Protein AF-A0A968V861-F1 (afdb_monomer)

pLDDT: mean 95.91, std 4.9, range [59.53, 98.56]

Sequence (81 aa):
FTLVEMGAGTGQVAADLCAYFEQHYPQLFANLHYRIIEQAPALKIRQQQTLESWRDRLSLSWNSWAEIADHSLIGCCFPMN

Radius of gyration: 11.97 Å; Cα contacts (8 Å, |Δi|>4): 116; chains: 1; bounding box: 27×28×27 Å

Nearest PDB structures (foldseek):
  1zkd-assembly1_A  TM=8.587E-01  e=2.794E-04  Rhodopseudomonas palustris CGA009
  8aii-assembly1_A-2  TM=4.678E-01  e=4.974E-01  Enterococcus faecium
  6tex-assembly1_A  TM=5.831E-01  e=1.893E+00  Homo sapiens
  3mmx-assembly3_H  TM=4.702E-01  e=6.303E+00  Bacillus anthracis
  3mmx-assembly3_C  TM=4.471E-01  e=6.303E+00  Bacillus anthracis

Solvent-accessibl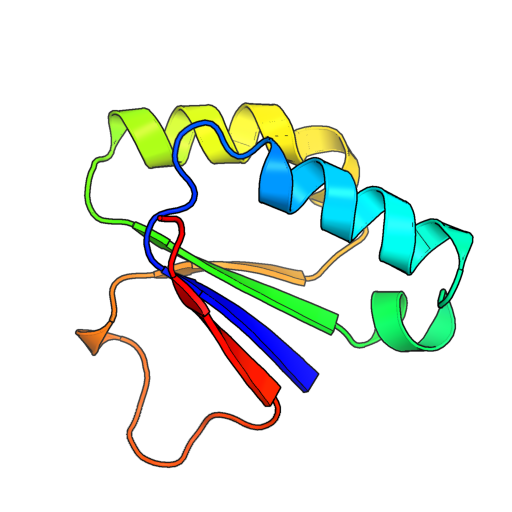e surface area (backbone atoms only — not comparable to full-atom values):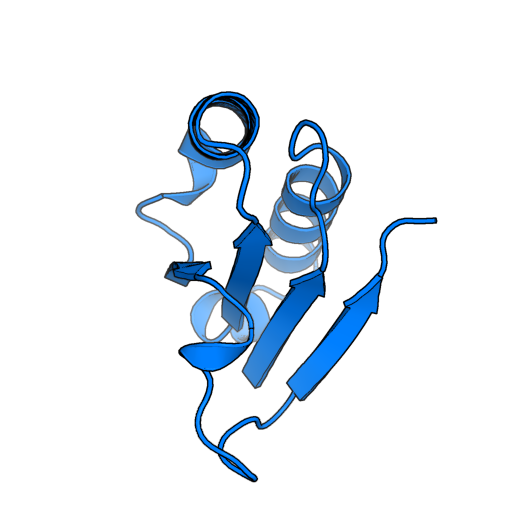 4615 Å² total; per-residue (Å²): 82,35,44,35,36,44,47,55,63,66,19,61,68,59,38,55,50,51,52,48,33,50,75,77,34,49,74,55,33,72,53,33,34,44,34,35,31,58,84,55,66,72,40,52,54,42,24,51,63,57,39,51,93,38,62,93,70,37,51,72,49,79,39,51,73,86,76,57,63,84,94,68,79,58,68,52,77,46,74,65,131

Secondary structure (DSSP, 8-state):
-EEEEE--TTSHHHHHHHHHHHHH-HHHHTT-EEEEE---HHHHHHHHHHTGGGTTTSEEEEE-GGGSPTT---EEEEE--

Structure (mmCIF, N/CA/C/O backbone):
data_AF-A0A968V861-F1
#
_entry.id   AF-A0A968V861-F1
#
loop_
_atom_site.group_PDB
_atom_site.id
_atom_site.type_symbol
_atom_site.label_atom_id
_atom_site.label_alt_id
_atom_site.label_comp_id
_atom_site.label_asym_id
_atom_site.label_entity_id
_atom_site.label_seq_id
_atom_site.pdbx_PDB_ins_code
_atom_site.Cartn_x
_atom_site.Cartn_y
_atom_site.Cartn_z
_atom_site.occupancy
_atom_site.B_iso_or_equiv
_atom_site.auth_seq_id
_atom_site.auth_comp_id
_atom_site.auth_asym_id
_atom_site.auth_atom_id
_atom_site.pdbx_PDB_model_num
ATOM 1 N N . PHE A 1 1 ? -8.458 -8.117 4.374 1.00 94.94 1 PHE A N 1
ATOM 2 C CA . PHE A 1 1 ? -8.955 -7.680 3.050 1.00 94.94 1 PHE A CA 1
ATOM 3 C C . PHE A 1 1 ? -7.855 -6.845 2.413 1.00 94.94 1 PHE A C 1
ATOM 5 O O . PHE A 1 1 ? -7.284 -6.019 3.120 1.00 94.94 1 PHE A O 1
ATOM 12 N N . THR A 1 2 ? -7.508 -7.074 1.146 1.00 97.25 2 THR A N 1
ATOM 13 C CA . THR A 1 2 ? -6.419 -6.346 0.471 1.00 97.25 2 THR A CA 1
ATOM 14 C C . THR A 1 2 ? -6.968 -5.426 -0.607 1.00 97.25 2 THR A C 1
ATOM 16 O O . THR A 1 2 ? -7.723 -5.863 -1.472 1.00 97.25 2 THR A O 1
ATOM 19 N N . LEU A 1 3 ? -6.569 -4.162 -0.569 1.00 97.31 3 LEU A N 1
ATOM 20 C CA . LEU A 1 3 ? -6.845 -3.210 -1.631 1.00 97.31 3 LEU A CA 1
ATOM 21 C C . LEU A 1 3 ? -5.568 -3.031 -2.454 1.00 97.31 3 LEU A C 1
ATOM 23 O O . LEU A 1 3 ? -4.559 -2.570 -1.927 1.00 97.31 3 LEU A O 1
ATOM 27 N N . VAL A 1 4 ? -5.600 -3.471 -3.712 1.00 97.62 4 VAL A N 1
ATOM 28 C CA . VAL A 1 4 ? -4.458 -3.425 -4.630 1.00 97.62 4 VAL A CA 1
ATOM 29 C C . VAL A 1 4 ? -4.661 -2.297 -5.637 1.00 97.62 4 VAL A C 1
ATOM 31 O O . VAL A 1 4 ? -5.561 -2.372 -6.474 1.00 97.62 4 VAL A O 1
ATOM 34 N N . GLU A 1 5 ? -3.812 -1.277 -5.574 1.00 97.62 5 GLU A N 1
ATOM 35 C CA . GLU A 1 5 ? -3.782 -0.174 -6.538 1.00 97.62 5 GLU A CA 1
ATOM 36 C C . GLU A 1 5 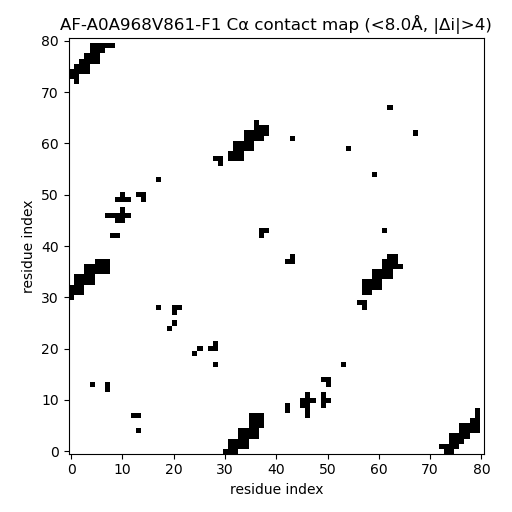? -2.666 -0.402 -7.558 1.00 97.62 5 GLU A C 1
ATOM 38 O O . GLU A 1 5 ? -1.491 -0.511 -7.199 1.00 97.62 5 GLU A O 1
ATOM 43 N N . MET A 1 6 ? -3.021 -0.490 -8.839 1.00 96.12 6 MET A N 1
ATOM 44 C CA . MET A 1 6 ? -2.063 -0.693 -9.925 1.00 96.12 6 MET A CA 1
ATOM 45 C C . MET A 1 6 ? -1.642 0.656 -10.509 1.00 96.12 6 MET A C 1
ATOM 47 O O . MET A 1 6 ? -2.408 1.271 -11.248 1.00 96.12 6 MET A O 1
ATOM 51 N N . GLY A 1 7 ? -0.421 1.093 -10.179 1.00 94.69 7 GLY A N 1
ATOM 52 C CA . GLY A 1 7 ? 0.145 2.373 -10.603 1.00 94.69 7 GLY A CA 1
ATOM 53 C C . GLY A 1 7 ? -0.439 3.566 -9.847 1.00 94.69 7 GLY A C 1
ATOM 54 O O . GLY A 1 7 ? -1.226 4.318 -10.404 1.00 94.69 7 GLY A O 1
ATOM 55 N N . ALA A 1 8 ? -0.009 3.789 -8.601 1.00 96.62 8 ALA A N 1
ATOM 56 C CA . ALA A 1 8 ? -0.569 4.827 -7.723 1.00 96.62 8 ALA A CA 1
ATOM 57 C C . ALA A 1 8 ? -0.101 6.269 -8.028 1.00 96.62 8 ALA A C 1
ATOM 59 O O . ALA A 1 8 ? -0.360 7.181 -7.241 1.00 96.62 8 ALA A O 1
ATOM 60 N N . GLY A 1 9 ? 0.602 6.513 -9.141 1.00 96.44 9 GLY A N 1
ATOM 61 C CA . GLY A 1 9 ? 1.063 7.850 -9.530 1.00 96.44 9 GLY A CA 1
ATOM 62 C C . GLY A 1 9 ? 1.815 8.554 -8.395 1.00 96.44 9 GLY A C 1
ATOM 63 O O . GLY A 1 9 ? 2.799 8.033 -7.872 1.00 96.44 9 GLY A O 1
ATOM 64 N N . THR A 1 10 ? 1.342 9.729 -7.975 1.00 97.31 10 THR A N 1
ATOM 65 C CA . THR A 1 10 ? 1.912 10.486 -6.843 1.00 97.31 10 THR A CA 1
ATOM 66 C C . THR A 1 10 ? 1.429 10.021 -5.460 1.00 97.31 10 THR A C 1
ATOM 68 O O . THR A 1 10 ? 1.926 10.527 -4.453 1.00 97.31 10 THR A O 1
ATOM 71 N N . GLY A 1 11 ? 0.491 9.073 -5.391 1.00 97.62 11 GLY A N 1
ATOM 72 C CA . GLY A 1 11 ? -0.097 8.532 -4.162 1.00 97.62 11 GLY A CA 1
ATOM 73 C C . GLY A 1 11 ? -1.320 9.289 -3.636 1.00 97.62 11 GLY A C 1
ATOM 74 O O . GLY A 1 11 ? -1.755 9.005 -2.526 1.00 97.62 11 GLY A O 1
ATOM 75 N N . GLN A 1 12 ? -1.875 10.252 -4.384 1.00 97.75 12 GLN A N 1
ATOM 76 C CA . GLN A 1 12 ? -2.978 11.084 -3.880 1.00 97.75 12 GLN A CA 1
ATOM 77 C C . GLN A 1 12 ? -4.279 10.292 -3.691 1.00 97.75 12 GLN A C 1
ATOM 79 O O . GLN A 1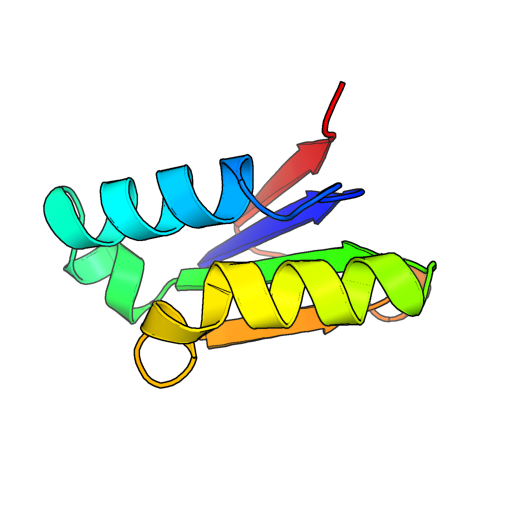 12 ? -4.896 10.393 -2.638 1.00 97.75 12 GLN A O 1
ATOM 84 N N . VAL A 1 13 ? -4.653 9.451 -4.663 1.00 97.06 13 VAL A N 1
ATOM 85 C CA . VAL A 1 13 ? -5.834 8.576 -4.539 1.00 97.06 13 VAL A CA 1
ATOM 86 C C . VAL A 1 13 ? -5.674 7.627 -3.353 1.00 97.06 13 VAL A C 1
ATOM 88 O O . VAL A 1 13 ? -6.597 7.480 -2.555 1.00 97.06 13 VAL A O 1
ATOM 91 N N . ALA A 1 14 ? -4.481 7.049 -3.180 1.00 97.75 14 ALA A N 1
ATOM 92 C CA . ALA A 1 14 ? -4.175 6.230 -2.015 1.00 97.75 14 ALA A CA 1
ATOM 93 C C . ALA A 1 14 ? -4.359 6.992 -0.697 1.00 97.75 14 ALA A C 1
ATOM 95 O O . ALA A 1 14 ? -4.970 6.459 0.227 1.00 97.75 14 ALA A O 1
ATOM 96 N N . ALA A 1 15 ? -3.883 8.237 -0.610 1.00 98.31 15 ALA A N 1
ATOM 97 C CA . ALA A 1 15 ? -4.034 9.063 0.586 1.00 98.31 15 ALA A CA 1
ATOM 98 C C . ALA A 1 15 ? -5.508 9.373 0.882 1.00 98.31 15 ALA A C 1
ATOM 100 O O . ALA A 1 15 ? -5.952 9.215 2.020 1.00 98.31 15 ALA A O 1
ATOM 101 N N . ASP A 1 16 ? -6.279 9.739 -0.144 1.00 98.12 16 ASP A N 1
ATOM 102 C CA . ASP A 1 16 ? -7.705 10.040 -0.013 1.00 98.12 16 ASP A CA 1
ATOM 103 C C . ASP A 1 16 ? -8.487 8.802 0.464 1.00 98.12 16 ASP A C 1
ATOM 105 O O . ASP A 1 16 ? -9.330 8.896 1.358 1.00 98.12 16 ASP A O 1
ATOM 109 N N . LEU A 1 17 ? -8.161 7.616 -0.065 1.00 97.44 17 LEU A N 1
ATOM 110 C CA . LEU A 1 17 ? -8.757 6.352 0.372 1.00 97.44 17 LEU A CA 1
ATOM 111 C C . LEU A 1 17 ? -8.338 5.973 1.797 1.00 97.44 17 LEU A C 1
ATOM 113 O O . LEU A 1 17 ? -9.187 5.534 2.574 1.00 97.44 17 LEU A O 1
ATOM 117 N N . CYS A 1 18 ? -7.069 6.165 2.171 1.00 97.94 18 CYS A N 1
ATOM 118 C CA . CYS A 1 18 ? -6.603 5.933 3.540 1.00 97.94 18 CYS A CA 1
ATOM 119 C C . CYS A 1 18 ? -7.378 6.804 4.535 1.00 97.94 18 CYS A C 1
ATOM 121 O O . CYS A 1 18 ? -7.930 6.274 5.500 1.00 97.94 18 CYS A O 1
ATOM 123 N N . ALA A 1 19 ? -7.493 8.108 4.261 1.00 98.31 19 ALA A N 1
ATOM 124 C CA . ALA A 1 19 ? -8.265 9.041 5.078 1.00 98.31 19 ALA A CA 1
ATOM 125 C C . ALA A 1 19 ? -9.747 8.640 5.164 1.00 98.31 19 ALA A C 1
ATOM 127 O O . ALA A 1 19 ? -10.329 8.611 6.249 1.00 98.31 19 ALA A O 1
ATOM 128 N N . TYR A 1 20 ? -10.351 8.277 4.030 1.00 98.38 20 TYR A N 1
ATOM 129 C CA . TYR A 1 20 ? -11.753 7.877 3.972 1.00 98.38 20 TYR A CA 1
ATOM 130 C C . TYR A 1 20 ? -12.035 6.617 4.802 1.00 98.38 20 TYR A C 1
ATOM 132 O O . TYR A 1 20 ? -12.975 6.595 5.600 1.00 98.38 20 TYR A O 1
ATOM 140 N N . PHE A 1 21 ? -11.219 5.568 4.660 1.00 97.62 21 PHE A N 1
ATOM 141 C CA . PHE A 1 21 ? -11.389 4.341 5.442 1.00 97.62 21 PHE A CA 1
ATOM 142 C C . PHE A 1 21 ? -11.133 4.566 6.927 1.00 97.62 21 PHE A C 1
ATOM 144 O O . PHE A 1 21 ? -11.882 4.044 7.750 1.00 97.62 21 PHE A O 1
ATOM 151 N N . GLU A 1 22 ? -10.118 5.353 7.274 1.00 97.69 22 GLU A N 1
ATOM 152 C CA . GLU A 1 22 ? -9.828 5.710 8.659 1.00 97.69 22 GLU A CA 1
ATOM 153 C C . GLU A 1 22 ? -11.024 6.413 9.319 1.00 97.69 22 GLU A C 1
ATOM 155 O O . GLU A 1 22 ? -11.430 6.043 10.421 1.00 97.69 22 GLU A O 1
ATOM 160 N N . GLN A 1 23 ? -11.619 7.388 8.626 1.00 98.38 23 GLN A N 1
ATOM 161 C CA . GLN A 1 23 ? -12.720 8.197 9.145 1.00 98.38 23 GLN A CA 1
ATOM 162 C C . GLN A 1 23 ? -14.051 7.436 9.200 1.00 98.38 23 GLN A C 1
ATOM 164 O O . GLN A 1 23 ? -14.801 7.570 10.167 1.00 98.38 23 GLN A O 1
ATOM 169 N N . HIS A 1 24 ? -14.378 6.672 8.157 1.00 98.50 24 HIS A N 1
ATOM 170 C CA . HIS A 1 24 ? -15.722 6.112 7.983 1.00 98.50 24 HIS A CA 1
ATOM 171 C C . HIS A 1 24 ? -15.817 4.620 8.312 1.00 98.50 24 HIS A C 1
ATOM 173 O O . HIS A 1 24 ? -16.898 4.138 8.650 1.00 98.50 24 HIS A O 1
ATOM 179 N N . TYR A 1 25 ? -14.704 3.887 8.250 1.00 97.62 25 TYR A N 1
ATOM 180 C CA . TYR A 1 25 ? -14.671 2.434 8.427 1.00 97.62 25 TYR A CA 1
ATOM 181 C C . TYR A 1 25 ? -13.474 1.980 9.283 1.00 97.62 25 TYR A C 1
ATOM 183 O O . TYR A 1 25 ? -12.697 1.129 8.844 1.00 97.62 25 TYR A O 1
ATOM 191 N N . PRO A 1 26 ? -13.321 2.468 10.529 1.00 97.12 26 PRO A N 1
ATOM 192 C CA . PRO A 1 26 ? -12.121 2.237 11.340 1.00 97.12 26 PRO A CA 1
ATOM 193 C C . PRO A 1 26 ? -11.825 0.751 11.610 1.00 97.12 26 PRO A C 1
ATOM 195 O O . PRO A 1 26 ? -10.664 0.351 11.676 1.00 97.12 26 PRO A O 1
ATOM 198 N N . GLN A 1 27 ? -12.857 -0.098 11.715 1.00 97.38 27 GLN A N 1
ATOM 199 C CA . GLN A 1 27 ? -12.669 -1.549 11.860 1.00 97.38 27 GLN A CA 1
ATOM 200 C C . GLN A 1 27 ? -12.097 -2.195 10.592 1.00 97.38 27 GLN A C 1
ATOM 202 O O . GLN A 1 27 ? -11.248 -3.083 10.684 1.00 97.38 27 GLN A O 1
ATOM 207 N N . LEU A 1 28 ? -12.547 -1.755 9.410 1.00 95.75 28 LEU A N 1
ATOM 208 C CA . LEU A 1 28 ? -11.978 -2.208 8.142 1.00 95.75 28 LEU A CA 1
ATOM 209 C C . LEU A 1 28 ? -10.556 -1.679 7.998 1.00 95.75 28 LEU A C 1
ATOM 211 O O . LEU A 1 28 ? -9.670 -2.463 7.691 1.00 95.75 28 LEU A O 1
ATOM 215 N N . PHE A 1 29 ? -10.337 -0.391 8.270 1.00 97.81 29 PHE A N 1
ATOM 216 C CA . PHE A 1 29 ? -9.029 0.255 8.210 1.00 97.81 29 PHE A CA 1
ATOM 217 C C . PHE A 1 29 ? -7.977 -0.501 9.037 1.00 97.81 29 PHE A C 1
ATOM 219 O O . PHE A 1 29 ? -6.912 -0.823 8.521 1.00 97.81 29 PHE A O 1
ATOM 226 N N . ALA A 1 30 ? -8.311 -0.900 10.270 1.00 96.88 30 ALA A N 1
ATOM 227 C CA . ALA A 1 30 ? -7.417 -1.675 11.135 1.00 96.88 30 ALA A CA 1
ATOM 228 C C . ALA A 1 30 ? -7.035 -3.065 10.579 1.00 96.88 30 ALA A C 1
ATOM 230 O O . ALA A 1 30 ? -6.033 -3.639 10.996 1.00 96.88 30 ALA A O 1
ATOM 231 N N . ASN A 1 31 ? -7.823 -3.617 9.649 1.00 96.56 31 ASN A N 1
ATOM 232 C CA . ASN A 1 31 ? -7.610 -4.930 9.025 1.00 96.56 31 ASN A CA 1
ATOM 233 C C . ASN A 1 31 ? -7.321 -4.833 7.513 1.00 96.56 31 ASN A C 1
ATOM 235 O O . ASN A 1 31 ? -7.309 -5.850 6.802 1.00 96.56 31 ASN A O 1
ATOM 239 N N . LEU A 1 32 ? -7.147 -3.611 7.005 1.00 97.38 32 LEU A N 1
ATOM 240 C CA . LEU A 1 32 ? -6.894 -3.332 5.604 1.00 97.38 32 LEU A CA 1
ATOM 241 C C . LEU A 1 32 ? -5.397 -3.465 5.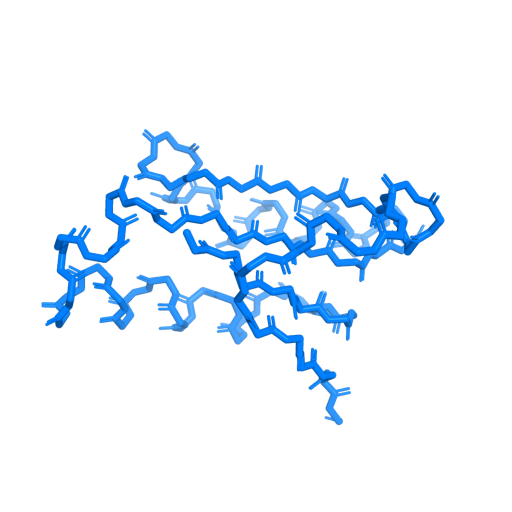339 1.00 97.38 32 LEU A C 1
ATOM 243 O O . LEU A 1 32 ? -4.564 -2.898 6.042 1.00 97.38 32 LEU A O 1
ATOM 247 N N . HIS A 1 33 ? -5.069 -4.193 4.280 1.00 97.88 33 HIS A N 1
ATOM 248 C CA . HIS A 1 33 ? -3.748 -4.133 3.676 1.00 97.88 33 HIS A CA 1
ATOM 249 C C . HIS A 1 33 ? -3.866 -3.367 2.364 1.00 97.88 33 HIS A C 1
ATOM 251 O O . HIS A 1 33 ? -4.516 -3.839 1.430 1.00 97.88 33 HIS A O 1
ATOM 257 N N . TYR A 1 34 ? -3.257 -2.191 2.302 1.00 97.94 34 TYR A N 1
ATOM 258 C CA . TYR A 1 34 ? -3.182 -1.396 1.087 1.00 97.94 34 TYR A CA 1
ATOM 259 C C . TYR A 1 34 ? -1.867 -1.717 0.372 1.00 97.94 34 TYR A C 1
ATOM 261 O O . TYR A 1 34 ? -0.777 -1.486 0.898 1.00 97.94 34 TYR A O 1
ATOM 269 N N . ARG A 1 35 ? -1.962 -2.290 -0.824 1.00 97.81 35 ARG A N 1
ATOM 270 C CA . ARG A 1 35 ? -0.813 -2.710 -1.627 1.00 97.81 35 ARG A CA 1
ATOM 271 C C . ARG A 1 35 ? -0.762 -1.896 -2.911 1.00 97.81 35 ARG A C 1
ATOM 273 O O . ARG A 1 35 ? -1.703 -1.920 -3.694 1.00 97.81 35 ARG A O 1
ATOM 280 N N . ILE A 1 36 ? 0.355 -1.228 -3.154 1.00 98.00 36 ILE A N 1
ATOM 281 C CA . ILE A 1 36 ? 0.603 -0.480 -4.384 1.00 98.00 36 ILE A CA 1
ATOM 282 C C . ILE A 1 36 ? 1.495 -1.313 -5.302 1.00 98.00 36 ILE A C 1
ATOM 284 O O . ILE A 1 36 ? 2.569 -1.769 -4.900 1.00 98.00 36 ILE A O 1
ATOM 288 N N . ILE A 1 37 ? 1.062 -1.488 -6.550 1.00 97.69 37 ILE A N 1
ATOM 289 C CA . ILE A 1 37 ? 1.877 -2.075 -7.610 1.00 97.69 37 ILE A CA 1
ATOM 290 C C . ILE A 1 37 ? 2.565 -0.959 -8.381 1.00 97.69 37 ILE A C 1
ATOM 292 O O . ILE A 1 37 ? 1.917 -0.192 -9.086 1.00 97.69 37 ILE A O 1
ATOM 296 N N . GLU A 1 38 ? 3.883 -0.870 -8.232 1.00 97.25 38 GLU A N 1
ATOM 297 C CA . GLU A 1 38 ? 4.706 0.182 -8.827 1.00 97.25 38 GLU A CA 1
ATOM 298 C C . GLU A 1 38 ? 6.072 -0.388 -9.215 1.00 97.25 38 GLU A C 1
ATOM 300 O O . GLU A 1 38 ? 6.642 -1.209 -8.494 1.00 97.25 38 GLU A O 1
ATOM 305 N N . GLN A 1 39 ? 6.629 0.071 -10.333 1.00 95.25 39 GLN A N 1
ATOM 306 C CA . GLN A 1 39 ? 7.961 -0.322 -10.800 1.00 95.25 39 GLN A CA 1
ATOM 307 C C . GLN A 1 39 ? 8.939 0.855 -10.808 1.00 95.25 39 GLN A C 1
ATOM 309 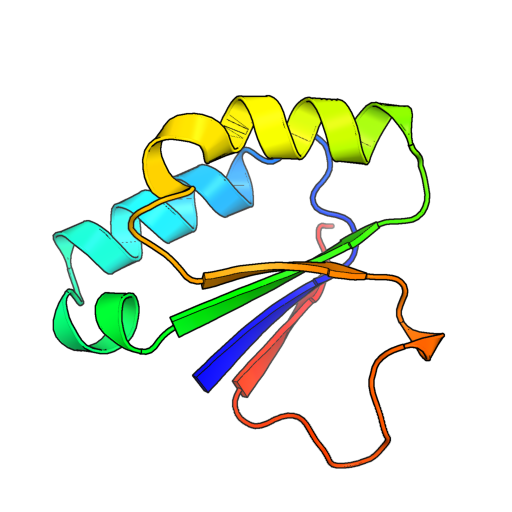O O . GLN A 1 39 ? 10.133 0.643 -10.610 1.00 95.25 39 GLN A O 1
ATOM 314 N N . ALA A 1 40 ? 8.460 2.091 -10.972 1.00 96.56 40 ALA A N 1
ATOM 315 C CA . ALA A 1 40 ? 9.302 3.277 -11.028 1.00 96.56 40 ALA A CA 1
ATOM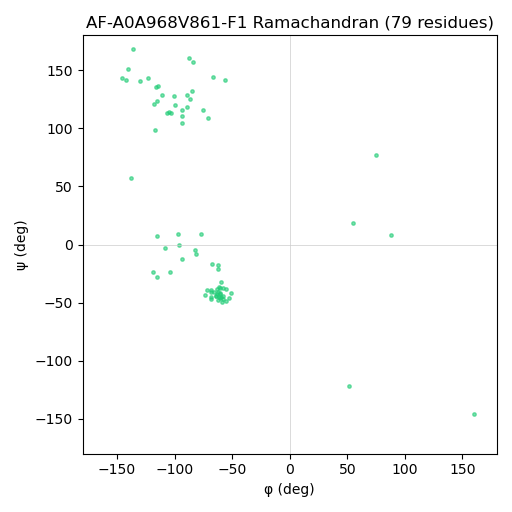 316 C C . ALA A 1 40 ? 9.805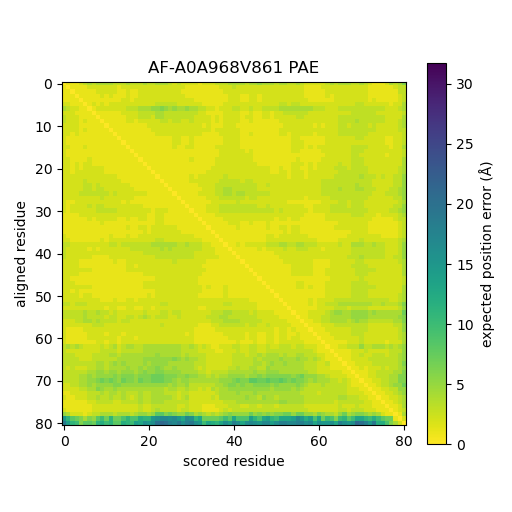 3.667 -9.621 1.00 96.56 40 ALA A C 1
ATOM 318 O O . ALA A 1 40 ? 9.005 4.082 -8.777 1.00 96.56 40 ALA A O 1
ATOM 319 N N . PRO A 1 41 ? 11.125 3.620 -9.344 1.00 96.56 41 PRO A N 1
ATOM 320 C CA . PRO A 1 41 ? 11.654 3.916 -8.009 1.00 96.56 41 PRO A CA 1
ATOM 321 C C . PRO A 1 41 ? 11.333 5.337 -7.529 1.00 96.56 41 PRO A C 1
ATOM 323 O O . PRO A 1 41 ? 11.012 5.540 -6.361 1.00 96.56 41 PRO A O 1
ATOM 326 N N . ALA A 1 42 ? 11.361 6.314 -8.441 1.00 97.88 42 ALA A N 1
ATOM 327 C CA . ALA A 1 42 ? 11.025 7.701 -8.127 1.00 97.88 42 ALA A CA 1
ATOM 328 C C . ALA A 1 42 ? 9.561 7.858 -7.675 1.00 97.88 42 ALA A C 1
ATOM 330 O O . ALA A 1 42 ? 9.287 8.606 -6.736 1.00 97.88 42 ALA A O 1
ATOM 331 N N . LEU A 1 43 ? 8.630 7.119 -8.293 1.00 98.00 43 LEU A N 1
ATOM 332 C CA . LEU A 1 43 ? 7.224 7.128 -7.888 1.00 98.00 43 LEU A CA 1
ATOM 333 C C . LEU A 1 43 ? 7.019 6.398 -6.560 1.00 98.00 43 LEU A C 1
ATOM 335 O O . LEU A 1 43 ? 6.306 6.925 -5.714 1.00 98.00 43 LEU A O 1
ATOM 339 N N . LYS A 1 44 ? 7.714 5.277 -6.309 1.00 98.00 44 LYS A N 1
ATOM 340 C CA . LYS A 1 44 ? 7.682 4.607 -4.991 1.00 98.00 44 LYS A CA 1
ATOM 341 C C . LYS A 1 44 ? 8.070 5.558 -3.863 1.00 98.00 44 LYS A C 1
ATOM 343 O O . LYS A 1 44 ? 7.347 5.661 -2.877 1.00 98.00 44 LYS A O 1
ATOM 348 N N . ILE A 1 45 ? 9.177 6.289 -4.023 1.00 98.31 45 ILE A N 1
ATOM 349 C CA . ILE A 1 45 ? 9.634 7.273 -3.028 1.00 98.31 45 ILE A CA 1
ATOM 350 C C . ILE A 1 45 ? 8.573 8.358 -2.828 1.00 98.31 45 ILE A C 1
ATOM 352 O O . ILE A 1 45 ? 8.239 8.693 -1.692 1.00 98.31 45 ILE A O 1
ATOM 356 N N . ARG A 1 46 ? 8.006 8.887 -3.921 1.00 98.44 46 ARG A N 1
ATOM 357 C CA . ARG A 1 46 ? 6.958 9.910 -3.843 1.00 98.44 46 ARG A CA 1
ATOM 358 C C . ARG A 1 46 ? 5.710 9.399 -3.120 1.00 98.44 46 ARG A C 1
ATOM 360 O O . ARG A 1 46 ? 5.200 10.096 -2.255 1.00 98.44 46 ARG A O 1
ATOM 367 N N . GLN A 1 47 ? 5.248 8.193 -3.436 1.00 98.50 47 GLN A N 1
ATOM 368 C CA . GLN A 1 47 ? 4.084 7.563 -2.807 1.00 98.50 47 GLN A CA 1
ATOM 369 C C . GLN A 1 47 ? 4.321 7.326 -1.311 1.00 98.50 47 GLN A C 1
ATOM 371 O O . GLN A 1 47 ? 3.448 7.621 -0.503 1.00 98.50 47 GLN A O 1
ATOM 376 N N . GLN A 1 48 ? 5.512 6.855 -0.927 1.00 98.25 48 GLN A N 1
ATOM 377 C CA . GLN A 1 48 ? 5.890 6.676 0.478 1.00 98.25 48 GLN A CA 1
ATOM 378 C C . GLN A 1 48 ? 5.867 7.996 1.252 1.00 98.25 48 GLN A C 1
ATOM 380 O O . GLN A 1 48 ? 5.358 8.031 2.364 1.00 98.25 48 GLN A O 1
ATOM 385 N N . GLN A 1 49 ? 6.361 9.087 0.656 1.00 98.50 49 GLN A N 1
ATOM 386 C CA . GLN A 1 49 ? 6.276 10.423 1.258 1.00 98.50 49 GLN A CA 1
ATOM 387 C C . GLN A 1 49 ? 4.826 10.897 1.400 1.00 98.50 49 GLN A C 1
ATOM 389 O O . GLN A 1 49 ? 4.456 11.431 2.440 1.00 98.50 49 GLN A O 1
ATOM 394 N N . THR A 1 50 ? 4.003 10.699 0.367 1.00 98.56 50 THR A N 1
ATOM 395 C CA . THR A 1 50 ? 2.577 11.059 0.389 1.00 98.56 50 THR A CA 1
ATOM 396 C C . THR A 1 50 ? 1.810 10.293 1.473 1.00 98.56 50 THR A C 1
ATOM 398 O O . THR A 1 50 ? 0.921 10.854 2.106 1.00 98.56 50 THR A O 1
ATOM 401 N N . LEU A 1 51 ? 2.164 9.027 1.711 1.00 98.44 51 LEU A N 1
ATOM 402 C CA . LEU A 1 51 ? 1.465 8.131 2.638 1.00 98.44 51 LEU A CA 1
ATOM 403 C C . LEU A 1 51 ? 2.102 8.048 4.033 1.00 98.44 51 LEU A C 1
ATOM 405 O O . LEU A 1 51 ? 1.683 7.227 4.850 1.00 98.44 51 LEU A O 1
ATOM 409 N N . GLU A 1 52 ? 3.084 8.901 4.329 1.00 97.94 52 GLU A N 1
ATOM 410 C CA . GLU A 1 52 ? 3.877 8.829 5.561 1.00 97.94 52 GLU A CA 1
ATOM 411 C C . GLU A 1 52 ? 3.008 8.859 6.828 1.00 97.94 52 GLU A C 1
ATOM 413 O O . GLU A 1 52 ? 3.252 8.107 7.767 1.00 97.94 52 GLU A O 1
ATOM 418 N N . SER A 1 53 ? 1.932 9.652 6.831 1.00 97.44 53 SER A N 1
ATOM 419 C CA . SER A 1 53 ? 1.011 9.780 7.970 1.00 97.44 53 SER A CA 1
ATOM 420 C C . SER A 1 53 ? 0.282 8.484 8.356 1.00 97.44 53 SER A C 1
ATOM 422 O O . SER A 1 53 ? -0.237 8.390 9.470 1.00 97.44 53 SER A O 1
ATOM 424 N N . TRP A 1 54 ? 0.242 7.485 7.469 1.00 98.06 54 TRP A N 1
ATOM 425 C CA . TRP A 1 54 ? -0.393 6.186 7.717 1.00 98.06 54 TRP A CA 1
ATOM 426 C C . TRP A 1 54 ? 0.599 5.038 7.896 1.00 98.06 54 TRP A C 1
ATOM 428 O O . TRP A 1 54 ? 0.162 3.933 8.213 1.00 98.06 54 TRP A O 1
ATOM 438 N N . ARG A 1 55 ? 1.911 5.281 7.755 1.00 94.69 55 ARG A N 1
ATOM 439 C CA . ARG A 1 55 ? 2.960 4.246 7.786 1.00 94.69 55 ARG A CA 1
ATOM 440 C C . ARG A 1 55 ? 2.867 3.317 9.001 1.00 94.69 55 ARG A C 1
ATOM 442 O O . ARG A 1 55 ? 2.991 2.108 8.844 1.00 94.69 55 ARG A O 1
ATOM 449 N N . ASP A 1 56 ? 2.592 3.874 10.179 1.00 95.69 56 ASP A N 1
ATOM 450 C CA . ASP A 1 56 ? 2.519 3.117 11.439 1.00 95.69 56 ASP A CA 1
ATOM 451 C C . ASP A 1 56 ? 1.090 2.699 11.826 1.00 95.69 56 ASP A C 1
ATOM 453 O O . ASP A 1 56 ? 0.863 2.100 12.877 1.00 95.69 56 ASP A O 1
ATOM 457 N N . ARG A 1 57 ? 0.097 3.055 11.006 1.00 95.88 57 ARG A N 1
ATOM 458 C CA . ARG A 1 57 ? -1.333 2.949 11.339 1.00 95.88 57 ARG A CA 1
ATOM 459 C C . ARG A 1 57 ? -2.089 2.017 10.402 1.00 95.88 57 ARG A C 1
ATOM 461 O O . ARG A 1 57 ? -3.134 1.495 10.779 1.00 95.88 57 ARG A O 1
ATOM 468 N N . LEU A 1 58 ? -1.566 1.830 9.196 1.00 97.31 58 LEU A N 1
ATOM 469 C CA . LEU A 1 58 ? -2.125 1.011 8.136 1.00 97.31 58 LEU A CA 1
ATOM 470 C C . LEU A 1 58 ? -1.043 0.077 7.599 1.00 97.31 58 LEU A C 1
ATOM 472 O O . LEU A 1 58 ? 0.104 0.476 7.413 1.00 97.31 58 LEU A O 1
ATOM 476 N N . SER A 1 59 ? -1.414 -1.165 7.294 1.00 97.62 59 SER A N 1
ATOM 477 C CA . SER A 1 59 ? -0.511 -2.066 6.584 1.00 97.62 59 SER A CA 1
ATOM 478 C C . SER A 1 59 ? -0.366 -1.591 5.136 1.00 97.62 59 SER A C 1
ATOM 480 O O . SER A 1 59 ? -1.313 -1.686 4.353 1.00 97.62 59 SER A O 1
ATOM 482 N N . LEU A 1 60 ? 0.813 -1.059 4.798 1.00 97.88 60 LEU A N 1
ATOM 483 C CA . LEU A 1 60 ? 1.169 -0.549 3.472 1.00 97.88 60 LEU A CA 1
ATOM 484 C C . LEU A 1 60 ? 2.301 -1.383 2.862 1.00 97.88 60 LEU A C 1
ATOM 486 O O . LEU A 1 60 ? 3.298 -1.664 3.528 1.00 97.88 60 LEU A O 1
ATOM 490 N N . SER A 1 61 ? 2.184 -1.745 1.583 1.00 97.44 61 SER A N 1
ATOM 491 C CA . SER A 1 61 ? 3.274 -2.391 0.839 1.00 97.44 61 SER A CA 1
ATOM 492 C C . SER A 1 61 ? 3.389 -1.894 -0.598 1.00 97.44 61 SER A C 1
ATOM 494 O O . SER A 1 61 ? 2.403 -1.511 -1.225 1.00 97.44 61 SER A O 1
ATOM 496 N N . TRP A 1 62 ? 4.614 -1.932 -1.123 1.00 97.62 62 TRP A N 1
ATOM 497 C CA . TRP A 1 62 ? 4.922 -1.678 -2.527 1.00 97.62 62 TRP A CA 1
ATOM 498 C C . TRP A 1 62 ? 5.528 -2.937 -3.125 1.00 97.62 62 TRP A C 1
ATOM 500 O O . TRP A 1 62 ? 6.577 -3.386 -2.666 1.00 97.62 62 TRP A O 1
ATOM 510 N N . ASN A 1 63 ? 4.899 -3.477 -4.161 1.00 95.38 63 ASN A N 1
ATOM 511 C CA . ASN A 1 63 ? 5.343 -4.694 -4.835 1.00 95.38 63 ASN A CA 1
ATOM 512 C C . ASN A 1 63 ? 5.261 -4.526 -6.356 1.00 95.38 63 ASN A C 1
ATOM 514 O O . ASN A 1 63 ? 4.677 -3.577 -6.871 1.00 95.38 63 ASN A O 1
ATOM 518 N N . SER A 1 64 ? 5.848 -5.456 -7.092 1.00 94.75 64 SER A N 1
ATOM 519 C CA . SER A 1 64 ? 5.512 -5.722 -8.485 1.00 94.75 64 SER A CA 1
ATOM 520 C C . SER A 1 64 ? 4.364 -6.730 -8.567 1.00 94.75 64 SER A C 1
ATOM 522 O O . SER A 1 64 ? 4.103 -7.482 -7.627 1.00 94.75 64 SER A O 1
ATOM 524 N N . TRP A 1 65 ? 3.680 -6.775 -9.712 1.00 91.75 65 TRP A N 1
ATOM 525 C CA . TRP A 1 65 ? 2.592 -7.733 -9.929 1.00 91.75 65 TRP A CA 1
ATOM 526 C C . TRP A 1 65 ? 3.055 -9.189 -9.771 1.00 91.75 65 TRP A C 1
ATOM 528 O O . TRP A 1 65 ? 2.348 -10.005 -9.192 1.00 91.75 65 TRP A O 1
ATOM 538 N N . ALA A 1 66 ? 4.275 -9.496 -10.222 1.00 93.25 66 ALA A N 1
ATOM 539 C CA . ALA A 1 66 ? 4.849 -10.840 -10.175 1.00 93.25 66 ALA A CA 1
ATOM 540 C C . ALA A 1 66 ? 5.142 -11.349 -8.750 1.00 93.25 66 ALA A C 1
ATOM 542 O O . ALA A 1 66 ? 5.327 -12.546 -8.557 1.00 93.25 66 ALA A O 1
ATOM 543 N N . GLU A 1 67 ? 5.191 -10.464 -7.749 1.00 93.50 67 GLU A N 1
ATOM 544 C CA . GLU A 1 67 ? 5.373 -10.846 -6.341 1.00 93.50 67 GLU A CA 1
ATOM 545 C C . GLU A 1 67 ? 4.064 -11.295 -5.671 1.00 93.50 67 GLU A C 1
ATOM 547 O O . GLU A 1 67 ? 4.079 -11.772 -4.535 1.00 93.50 67 GLU A O 1
ATOM 552 N N . ILE A 1 68 ? 2.919 -11.145 -6.344 1.00 91.94 68 ILE A N 1
ATOM 553 C CA . ILE A 1 68 ? 1.633 -11.631 -5.848 1.00 91.94 68 ILE A CA 1
ATOM 554 C C . ILE A 1 68 ? 1.440 -13.070 -6.328 1.00 91.94 68 ILE A C 1
ATOM 556 O O . ILE A 1 68 ? 1.357 -13.326 -7.524 1.00 91.94 68 ILE A O 1
ATOM 560 N N . ALA A 1 69 ? 1.326 -14.006 -5.385 1.00 93.50 69 ALA A N 1
ATOM 561 C CA . ALA A 1 69 ? 1.027 -15.398 -5.703 1.00 93.50 69 ALA A CA 1
ATOM 562 C C . ALA A 1 69 ? -0.390 -15.557 -6.279 1.00 93.50 69 ALA A C 1
ATOM 564 O O . ALA A 1 69 ? -1.339 -14.903 -5.825 1.00 93.50 69 ALA A O 1
ATOM 565 N N . ASP A 1 70 ? -0.548 -16.480 -7.223 1.00 92.88 70 ASP A N 1
ATOM 566 C CA . ASP A 1 70 ? -1.846 -16.803 -7.811 1.00 92.88 70 ASP A CA 1
ATOM 567 C C . ASP A 1 70 ? -2.861 -17.218 -6.741 1.00 92.88 70 ASP A C 1
ATOM 569 O O . ASP A 1 70 ? -2.534 -17.886 -5.759 1.00 92.88 70 ASP A O 1
ATOM 573 N N . HIS A 1 71 ? -4.113 -16.792 -6.930 1.00 90.81 71 HIS A N 1
ATOM 574 C CA . HIS A 1 71 ? -5.242 -17.094 -6.039 1.00 90.81 71 HIS A CA 1
ATOM 575 C C . HIS A 1 71 ? -5.034 -16.722 -4.552 1.00 90.81 71 HIS A C 1
ATOM 577 O O . HIS A 1 71 ? -5.762 -17.210 -3.691 1.00 90.81 71 HIS A O 1
ATOM 583 N N . SER A 1 72 ? -4.073 -15.844 -4.233 1.00 91.94 72 SER A N 1
ATOM 584 C CA . SER A 1 72 ? -3.747 -15.464 -2.846 1.00 91.94 72 SER A CA 1
ATOM 585 C C . SER A 1 72 ? -4.473 -14.212 -2.334 1.00 91.94 72 SER A C 1
ATOM 587 O O . SER A 1 72 ? -4.443 -13.922 -1.137 1.00 91.94 72 SER A O 1
ATOM 589 N N . LEU A 1 73 ? -5.119 -13.450 -3.222 1.00 93.44 73 LEU A N 1
ATOM 590 C CA . LEU A 1 73 ? -5.776 -12.192 -2.871 1.00 93.44 73 LEU A CA 1
ATOM 591 C C . LEU A 1 73 ? -7.231 -12.402 -2.447 1.00 93.44 73 LEU A C 1
ATOM 593 O O . LEU A 1 73 ? -8.041 -12.951 -3.190 1.00 93.44 73 LEU A O 1
ATOM 597 N N . ILE A 1 74 ? -7.577 -11.848 -1.285 1.00 95.44 74 ILE A N 1
ATOM 598 C CA . ILE A 1 74 ? -8.960 -11.646 -0.844 1.00 95.44 74 ILE A CA 1
ATOM 599 C C . ILE A 1 74 ? -9.183 -10.138 -0.709 1.00 95.44 74 ILE A C 1
ATOM 601 O O . ILE A 1 74 ? -8.796 -9.523 0.294 1.00 95.44 74 ILE A O 1
ATOM 605 N N . GLY A 1 75 ? -9.784 -9.534 -1.734 1.00 94.69 75 GLY A N 1
ATOM 606 C CA . GLY A 1 75 ? -10.072 -8.104 -1.777 1.00 94.69 75 GLY A CA 1
ATOM 607 C C . GLY A 1 75 ? -10.310 -7.580 -3.191 1.00 94.69 75 GLY A C 1
ATOM 608 O O . GLY A 1 75 ? -10.861 -8.297 -4.022 1.00 94.69 75 GLY A O 1
ATOM 609 N N . CYS A 1 76 ? -9.903 -6.338 -3.456 1.00 95.12 76 CYS A N 1
ATOM 610 C CA . CYS A 1 76 ? -10.165 -5.648 -4.721 1.00 95.12 76 CYS A CA 1
ATOM 611 C C . CYS A 1 76 ? -8.866 -5.187 -5.386 1.00 95.12 76 CYS A C 1
ATOM 613 O O . CYS A 1 76 ? -7.952 -4.724 -4.706 1.00 95.12 76 CYS A O 1
ATOM 615 N N . CYS A 1 77 ? -8.821 -5.257 -6.717 1.00 95.69 77 CYS A N 1
ATOM 616 C CA . CYS A 1 77 ? -7.771 -4.655 -7.538 1.00 95.69 77 CYS A CA 1
ATOM 617 C C . CYS A 1 77 ? -8.385 -3.544 -8.387 1.00 95.69 77 CYS A C 1
ATOM 619 O O . CYS A 1 77 ? -9.448 -3.752 -8.974 1.00 95.69 77 CYS A O 1
ATOM 621 N N . PHE A 1 78 ? -7.724 -2.396 -8.484 1.00 95.94 78 PHE A N 1
ATOM 622 C CA . PHE A 1 78 ? -8.171 -1.306 -9.347 1.00 95.94 78 PHE A CA 1
ATOM 623 C C . PHE A 1 78 ? -6.978 -0.601 -10.013 1.00 95.94 78 PHE A C 1
ATOM 625 O O . PHE A 1 78 ? -5.917 -0.475 -9.393 1.00 95.94 78 PHE A O 1
ATOM 632 N N . PRO A 1 79 ? -7.108 -0.194 -11.288 1.00 91.31 79 PRO A N 1
ATOM 633 C CA . PRO A 1 79 ? -6.111 0.635 -11.952 1.00 91.31 79 PRO A CA 1
ATOM 634 C C . PRO A 1 79 ? -6.334 2.117 -11.633 1.00 91.31 79 PRO A C 1
ATOM 636 O O . PRO A 1 79 ? -7.461 2.530 -11.346 1.00 91.31 79 PRO A O 1
ATOM 639 N N . MET A 1 80 ? -5.283 2.926 -11.763 1.00 78.88 80 MET A N 1
ATOM 640 C CA . MET A 1 80 ? -5.458 4.358 -12.000 1.00 78.88 80 MET A CA 1
ATOM 641 C C . MET A 1 80 ? -5.586 4.586 -13.516 1.00 78.88 80 MET A C 1
ATOM 643 O O . MET A 1 80 ? -4.735 4.118 -14.275 1.00 78.88 80 MET A O 1
ATOM 647 N N . ASN A 1 81 ? -6.668 5.241 -13.948 1.00 59.53 81 ASN A N 1
ATOM 648 C CA . ASN A 1 81 ? -6.859 5.685 -15.336 1.00 59.53 81 ASN A CA 1
ATOM 649 C C . ASN A 1 81 ? -6.251 7.070 -15.557 1.00 59.53 81 ASN A C 1
ATOM 651 O O . ASN A 1 81 ? -6.387 7.910 -14.638 1.00 59.53 81 ASN A O 1
#

Foldseek 3Di:
DEEEEECCQLQPVVLVVLVCCVVPPVVCQQVYAYEYADDDPVSVVSNCVSCVVCPPPGRYYYDHPVPDDPPPDDDDYDYDD

Mean predi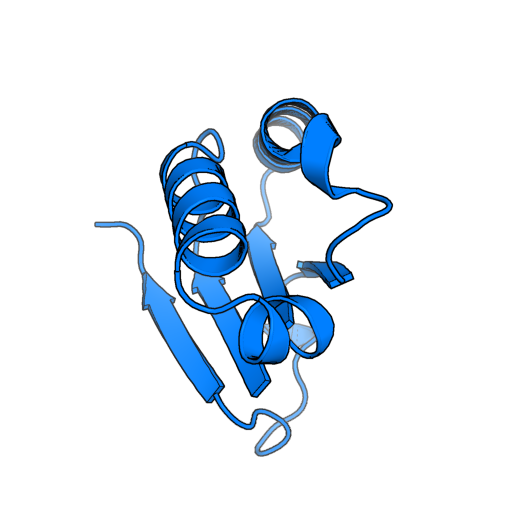cted aligned error: 2.42 Å